Protein AF-A0A959B6T7-F1 (afdb_monomer_lite)

pLDDT: me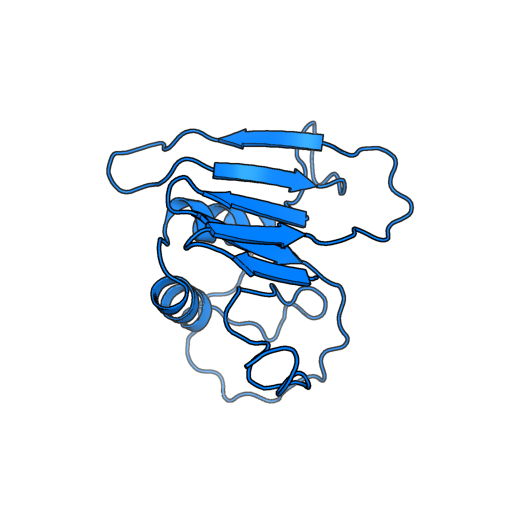an 80.78, std 19.75, range [30.11, 98.25]

Secondary structure (DSSP, 8-state):
-EEEEETTEEEEE----------EEEEE--SSTTS--EEEEE-EEEETTEEE-SEEEETT--EEEEE----PPP-------EE---HHHHHHHHHHH-SSHHHHHHHHHTEE-SS-TT-EEEESS-TTSSS---S--

Radius of gyration: 15.88 Å; chains: 1; bounding box: 45×36×40 Å

Foldseek 3Di:
DDWDDDPNDIDDDDDDDDPFPQKDKDWDCQPDPQWWTKIFIAGDDPDDVDGAGQKMATPLGFIKGKDWDADDQDPDDDDPAAEDPDNRCLVVCLRTHDNDLVVSVVSPVRHDCNPVRTTDIPGPDDVVPPDDDDDDD

Sequence (137 aa):
MYKVTVDGKTMVGCNQDAWRTTTSIWFEKSTNETEYGACFTGSREVGPNEFAPQSGMNEEGLVFSRLVAYHPNKNLQQIEKKTITNEVEYLTDILHKCKTVEEVRRYIDRYDHSANNVIYMILIVGFGYWGLFDILN

Structure (mmCIF, N/CA/C/O backbone):
data_AF-A0A959B6T7-F1
#
_entry.id   AF-A0A959B6T7-F1
#
loop_
_atom_site.group_PDB
_atom_site.id
_atom_site.type_symbol
_atom_site.label_atom_id
_atom_site.label_alt_id
_atom_site.label_comp_id
_atom_site.label_asym_id
_atom_site.label_entity_id
_atom_site.label_seq_id
_atom_site.pdbx_PDB_ins_code
_atom_site.Cartn_x
_atom_site.Cartn_y
_atom_site.Cartn_z
_atom_site.occupancy
_atom_site.B_iso_or_equiv
_atom_site.auth_seq_id
_atom_site.auth_comp_id
_atom_site.auth_asym_id
_atom_site.auth_atom_id
_atom_site.pdbx_PDB_model_num
ATOM 1 N N . MET A 1 1 ? -6.068 -12.935 -4.989 1.00 76.50 1 MET A N 1
ATOM 2 C CA . MET A 1 1 ? -6.426 -12.260 -3.721 1.00 76.50 1 MET A CA 1
ATOM 3 C C . MET A 1 1 ? -7.682 -12.906 -3.162 1.00 76.50 1 MET A C 1
ATOM 5 O O . MET A 1 1 ? -8.590 -13.170 -3.939 1.00 76.50 1 MET A O 1
ATOM 9 N N . TYR A 1 2 ? -7.734 -13.151 -1.856 1.00 84.50 2 TYR A N 1
ATOM 10 C CA . TYR A 1 2 ? -8.937 -13.579 -1.145 1.00 84.50 2 TYR A CA 1
ATOM 11 C C . TYR A 1 2 ? -9.272 -12.585 -0.029 1.00 84.50 2 TYR A C 1
ATOM 13 O O . TYR A 1 2 ? -8.384 -11.940 0.533 1.00 84.50 2 TYR A O 1
ATOM 21 N N . LYS A 1 3 ? -10.562 -12.479 0.286 1.00 87.44 3 LYS A N 1
ATOM 22 C CA . LYS A 1 3 ? -11.108 -11.701 1.399 1.00 87.44 3 LYS A CA 1
ATOM 23 C C . LYS A 1 3 ? -12.103 -12.590 2.135 1.00 87.44 3 LYS A C 1
ATOM 25 O O . LYS A 1 3 ? -12.981 -13.163 1.498 1.00 87.44 3 LYS A O 1
ATOM 30 N N . VAL A 1 4 ? -11.983 -12.678 3.452 1.00 91.69 4 VAL A N 1
ATOM 31 C CA . VAL A 1 4 ? -12.908 -13.426 4.311 1.00 91.69 4 VAL A CA 1
ATOM 32 C C . VAL A 1 4 ? -13.373 -12.508 5.428 1.00 91.69 4 VAL A C 1
ATOM 34 O O . VAL A 1 4 ? -12.542 -11.881 6.081 1.00 91.69 4 VAL A O 1
ATOM 37 N N . THR A 1 5 ? -14.683 -12.431 5.651 1.00 91.69 5 THR A N 1
ATOM 38 C CA . THR A 1 5 ? -15.266 -11.654 6.749 1.00 91.69 5 THR A CA 1
ATOM 39 C C . THR A 1 5 ? -16.076 -12.577 7.651 1.00 91.69 5 THR A C 1
ATOM 41 O O . THR A 1 5 ? -17.009 -13.218 7.182 1.00 91.69 5 THR A O 1
ATOM 44 N N . VAL A 1 6 ? -15.709 -12.649 8.931 1.00 94.12 6 VAL A N 1
ATOM 45 C CA . VAL A 1 6 ? -16.379 -13.460 9.963 1.00 94.12 6 VAL A CA 1
ATOM 46 C C . VAL A 1 6 ? -16.389 -12.657 11.264 1.00 94.12 6 VAL A C 1
ATOM 48 O O . VAL A 1 6 ? -15.383 -12.035 11.605 1.00 94.12 6 VAL A O 1
ATOM 51 N N . ASP A 1 7 ? -17.525 -12.627 11.965 1.00 95.31 7 ASP A N 1
ATOM 52 C CA . ASP A 1 7 ? -17.699 -11.955 13.265 1.00 95.31 7 ASP A CA 1
ATOM 53 C C . ASP A 1 7 ? -17.191 -10.501 13.304 1.00 95.31 7 ASP A C 1
ATOM 55 O O . ASP A 1 7 ? -16.496 -10.073 14.227 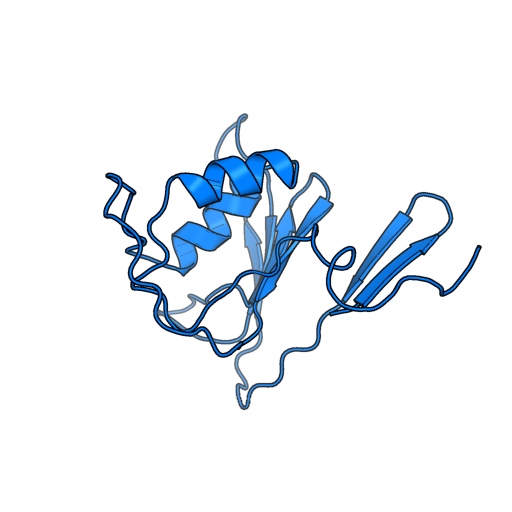1.00 95.31 7 ASP A O 1
ATOM 59 N N . GLY A 1 8 ? -17.492 -9.731 12.254 1.00 91.12 8 GLY A N 1
ATOM 60 C CA . GLY A 1 8 ? -17.086 -8.325 12.144 1.00 91.12 8 GLY A CA 1
ATOM 61 C C . GLY A 1 8 ? -15.596 -8.100 11.855 1.00 91.12 8 GLY A C 1
ATOM 62 O O . GLY A 1 8 ? -15.159 -6.954 11.785 1.00 91.12 8 GLY A O 1
ATOM 63 N N . LYS A 1 9 ? -14.808 -9.161 11.644 1.00 89.12 9 LYS A N 1
ATOM 64 C CA . LYS A 1 9 ? -13.389 -9.082 11.272 1.00 89.12 9 LYS A CA 1
ATOM 65 C C . LYS A 1 9 ? -13.208 -9.452 9.813 1.00 89.12 9 LYS A C 1
ATOM 67 O O . LYS A 1 9 ? -13.785 -10.428 9.345 1.00 89.12 9 LYS A O 1
ATOM 72 N N . THR A 1 10 ? -12.377 -8.695 9.104 1.00 90.19 10 THR A N 1
ATOM 73 C CA . THR A 1 10 ? -12.026 -8.978 7.710 1.00 90.19 10 THR A CA 1
ATOM 74 C C . THR A 1 10 ? -10.555 -9.354 7.610 1.00 90.19 10 THR A C 1
ATOM 76 O O . THR A 1 10 ? -9.690 -8.613 8.065 1.00 90.19 10 THR A O 1
ATOM 79 N N . MET A 1 11 ? -10.279 -10.497 6.991 1.00 90.31 11 MET A N 1
ATOM 80 C CA . MET A 1 11 ? -8.943 -10.958 6.631 1.00 90.31 11 MET A CA 1
ATOM 81 C C . MET A 1 11 ? -8.768 -10.854 5.121 1.00 90.31 11 MET A C 1
ATOM 83 O O . MET A 1 11 ? -9.667 -11.215 4.358 1.00 90.31 11 MET A O 1
ATOM 87 N N . VAL A 1 12 ? -7.601 -10.387 4.693 1.00 89.62 12 VAL A N 1
ATOM 88 C CA . VAL A 1 12 ? -7.232 -10.274 3.281 1.00 89.62 12 VAL A CA 1
ATOM 89 C C . VAL A 1 12 ? -5.908 -10.989 3.082 1.00 89.62 12 VAL A C 1
ATOM 91 O O . VAL A 1 12 ? -4.998 -10.845 3.895 1.00 89.62 12 VAL A O 1
ATOM 94 N N . GLY A 1 13 ? -5.793 -11.749 1.997 1.00 87.69 13 GLY A N 1
ATOM 95 C CA . GLY A 1 13 ? -4.531 -12.356 1.601 1.00 87.69 13 GLY A CA 1
ATOM 96 C C . GLY A 1 13 ? -4.332 -12.339 0.095 1.00 87.69 13 GLY A C 1
ATOM 97 O O . GLY A 1 13 ? -5.273 -12.421 -0.702 1.00 87.69 13 GLY A O 1
ATOM 98 N N . CYS A 1 14 ? -3.076 -12.221 -0.311 1.00 88.38 14 CYS A N 1
ATOM 99 C CA . CYS A 1 14 ? -2.681 -12.264 -1.706 1.00 88.38 14 CYS A CA 1
ATOM 100 C C . CYS A 1 14 ? -1.333 -12.968 -1.822 1.00 88.38 14 CYS A C 1
ATOM 102 O O . CYS A 1 14 ? -0.410 -12.667 -1.070 1.00 88.38 14 CYS A O 1
ATOM 104 N N . ASN A 1 15 ? -1.224 -13.898 -2.767 1.00 89.62 15 ASN A N 1
ATOM 105 C CA . ASN A 1 15 ? 0.067 -14.415 -3.183 1.00 89.62 15 ASN A CA 1
ATOM 106 C C . ASN A 1 15 ? 0.797 -13.362 -4.026 1.00 89.62 15 ASN A C 1
ATOM 108 O O . ASN A 1 15 ? 0.175 -12.511 -4.669 1.00 89.62 15 ASN A O 1
ATOM 112 N N . GLN A 1 16 ? 2.123 -13.441 -4.024 1.00 87.69 16 GLN A N 1
ATOM 113 C CA . GLN A 1 16 ? 2.972 -12.705 -4.945 1.00 87.69 16 GLN A CA 1
ATOM 114 C C . GLN A 1 16 ? 3.777 -13.713 -5.764 1.00 87.69 16 GLN A C 1
ATOM 116 O O . GLN A 1 16 ? 4.736 -14.296 -5.264 1.00 87.69 16 GLN A O 1
ATOM 121 N N . ASP A 1 17 ? 3.408 -13.882 -7.031 1.00 89.06 17 ASP A N 1
ATOM 122 C CA . ASP A 1 17 ? 4.094 -14.801 -7.938 1.00 89.06 17 ASP A CA 1
ATOM 123 C C . ASP A 1 17 ? 5.193 -14.046 -8.695 1.00 89.06 17 ASP A C 1
ATOM 125 O O . ASP A 1 17 ? 4.942 -13.355 -9.683 1.00 89.06 17 ASP A O 1
ATOM 129 N N . ALA A 1 18 ? 6.427 -14.125 -8.198 1.00 86.56 18 ALA A N 1
ATOM 130 C CA . ALA A 1 18 ? 7.5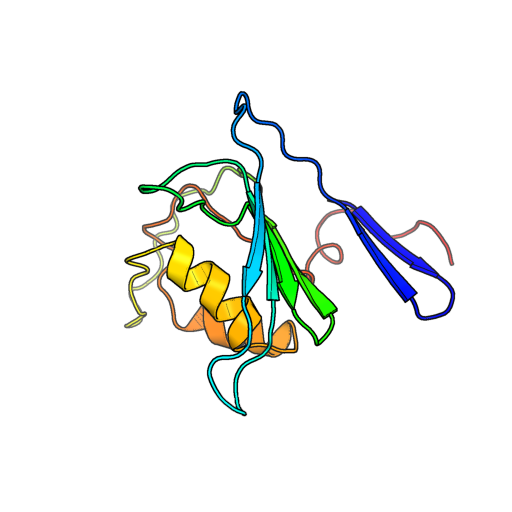88 -13.515 -8.838 1.00 86.56 18 ALA A CA 1
ATOM 131 C C . ALA A 1 18 ? 8.873 -14.282 -8.499 1.00 86.56 18 ALA A C 1
ATOM 133 O O . ALA A 1 18 ? 9.032 -14.777 -7.387 1.00 86.56 18 ALA A O 1
ATOM 134 N N . TRP A 1 19 ? 9.837 -14.317 -9.423 1.00 91.50 19 TRP A N 1
ATOM 135 C CA . TRP A 1 19 ? 11.169 -14.901 -9.196 1.00 91.50 19 TRP A CA 1
ATOM 136 C C . TRP A 1 19 ? 12.124 -13.940 -8.466 1.00 91.50 19 TRP A C 1
ATOM 138 O O . TRP A 1 19 ? 13.255 -13.731 -8.896 1.00 91.50 19 TRP A O 1
ATOM 148 N N . ARG A 1 20 ? 11.660 -13.301 -7.386 1.00 91.88 20 ARG A N 1
ATOM 149 C CA . ARG A 1 20 ? 12.450 -12.335 -6.603 1.00 91.88 20 ARG A CA 1
ATOM 150 C C . ARG A 1 20 ? 12.815 -12.926 -5.246 1.00 91.88 20 ARG A C 1
ATOM 152 O O . ARG A 1 20 ? 11.979 -13.557 -4.609 1.00 91.88 20 ARG A O 1
ATOM 159 N N . THR A 1 21 ? 14.046 -12.694 -4.801 1.00 93.38 21 THR A N 1
ATOM 160 C CA . THR A 1 21 ? 14.583 -13.208 -3.526 1.00 93.38 21 THR A CA 1
ATOM 161 C C . THR A 1 21 ? 14.725 -12.129 -2.455 1.00 93.38 21 THR A C 1
ATOM 163 O O . THR A 1 21 ? 15.253 -12.393 -1.381 1.00 93.38 21 THR A O 1
ATOM 166 N N . THR A 1 22 ? 14.277 -10.911 -2.743 1.00 94.69 22 THR A N 1
ATOM 167 C CA . THR A 1 22 ? 14.512 -9.711 -1.932 1.00 94.69 22 THR A CA 1
ATOM 168 C C . THR A 1 22 ? 13.219 -9.250 -1.255 1.00 94.69 22 THR A C 1
ATOM 170 O O . THR A 1 22 ? 12.874 -8.074 -1.244 1.00 94.69 22 THR A O 1
ATOM 173 N N . THR A 1 23 ? 12.444 -10.208 -0.735 1.00 94.19 23 THR A N 1
ATOM 174 C CA . THR A 1 23 ? 11.185 -9.929 -0.032 1.00 94.19 23 THR A CA 1
ATOM 175 C C . THR A 1 23 ? 11.441 -9.163 1.257 1.00 94.19 23 THR A C 1
ATOM 177 O O . THR A 1 23 ? 12.198 -9.610 2.116 1.00 94.19 23 THR A O 1
ATOM 180 N N . SER A 1 24 ? 10.724 -8.056 1.407 1.00 95.50 24 SER A N 1
ATOM 181 C CA . SER A 1 24 ? 10.833 -7.123 2.516 1.00 95.50 24 SER A CA 1
ATOM 182 C C . SER A 1 24 ? 9.453 -6.785 3.069 1.00 95.50 24 SER A C 1
ATOM 184 O O . SER A 1 24 ? 8.464 -6.700 2.334 1.00 95.50 24 SER A O 1
ATOM 186 N N . ILE A 1 25 ? 9.412 -6.572 4.382 1.00 96.88 25 ILE A N 1
ATOM 187 C CA . ILE A 1 25 ? 8.292 -5.973 5.107 1.00 96.88 25 ILE A CA 1
ATOM 188 C C . ILE A 1 25 ? 8.837 -4.710 5.759 1.00 96.88 25 ILE A C 1
ATOM 190 O O . ILE A 1 25 ? 9.902 -4.756 6.378 1.00 96.88 25 ILE A O 1
ATOM 194 N N . TRP A 1 26 ? 8.127 -3.596 5.631 1.00 97.62 26 TRP A N 1
ATOM 195 C CA . TRP A 1 26 ? 8.520 -2.344 6.267 1.00 97.62 26 TRP A CA 1
ATOM 196 C C . TRP A 1 26 ? 7.309 -1.590 6.806 1.00 97.62 26 TRP A C 1
ATOM 198 O O . TRP A 1 26 ? 6.162 -1.877 6.456 1.00 97.62 26 TRP A O 1
ATOM 208 N N . PHE A 1 27 ? 7.589 -0.656 7.709 1.00 97.50 27 PHE A N 1
ATOM 209 C CA . PHE A 1 27 ? 6.598 0.143 8.413 1.00 97.50 27 PHE A CA 1
ATOM 210 C C . PHE A 1 27 ? 6.953 1.613 8.255 1.00 97.50 27 PHE A C 1
ATOM 212 O O . PHE A 1 27 ? 8.105 2.003 8.448 1.00 97.50 27 PHE A O 1
ATOM 219 N N . GLU A 1 28 ? 5.948 2.420 7.961 1.00 97.00 28 GLU A N 1
ATOM 220 C CA . GLU A 1 28 ? 6.051 3.863 7.826 1.00 97.00 28 GLU A CA 1
ATOM 221 C C . GLU A 1 28 ? 5.110 4.499 8.847 1.00 97.00 28 GLU A C 1
ATOM 223 O O . GLU A 1 28 ? 3.932 4.151 8.946 1.00 97.00 28 GLU A O 1
ATOM 228 N N . LYS A 1 29 ? 5.648 5.404 9.666 1.00 97.06 29 LYS A N 1
ATOM 229 C CA . LYS A 1 29 ? 4.846 6.183 10.616 1.00 97.06 29 LYS A CA 1
ATOM 230 C C . LYS A 1 29 ? 4.185 7.340 9.875 1.00 97.06 29 LYS A C 1
ATOM 232 O O . LYS A 1 29 ? 4.749 7.832 8.900 1.00 97.06 29 LYS A O 1
ATOM 237 N N . SER A 1 30 ? 3.043 7.811 10.369 1.00 93.88 30 SER A N 1
ATOM 238 C CA . SER A 1 30 ? 2.476 9.068 9.887 1.00 93.88 30 SER A CA 1
ATOM 239 C C . SER A 1 30 ? 3.467 10.216 10.092 1.00 93.88 30 SER A C 1
ATOM 241 O O . SER A 1 30 ? 4.163 10.291 11.111 1.00 93.88 30 SER A O 1
ATOM 243 N N . THR A 1 31 ? 3.559 11.107 9.104 1.00 90.88 31 THR A N 1
ATOM 244 C CA . THR A 1 31 ? 4.449 12.274 9.195 1.00 90.88 31 THR A CA 1
ATOM 245 C C . THR A 1 31 ? 3.768 13.470 9.861 1.00 90.88 31 THR A C 1
ATOM 247 O O . THR A 1 31 ? 4.443 14.374 10.353 1.00 90.88 31 THR A O 1
ATOM 250 N N . ASN A 1 32 ? 2.432 13.477 9.890 1.00 93.62 32 ASN A N 1
ATOM 251 C CA . ASN A 1 32 ? 1.600 14.536 10.449 1.00 93.62 32 ASN A CA 1
ATOM 252 C C . ASN A 1 32 ? 0.223 13.993 10.883 1.00 93.62 32 ASN A C 1
ATOM 254 O O . ASN A 1 32 ? -0.127 12.856 10.583 1.00 93.62 32 ASN A O 1
ATOM 258 N N . GLU A 1 33 ? -0.570 14.823 11.567 1.00 91.44 33 GLU A N 1
ATOM 259 C CA . GLU A 1 33 ? -1.881 14.447 12.133 1.00 91.44 33 GLU A CA 1
ATOM 260 C C . GLU A 1 33 ? -2.951 14.080 11.089 1.00 91.44 33 GLU A C 1
ATOM 262 O O . GLU A 1 33 ? -3.981 13.511 11.440 1.00 91.44 33 GLU A O 1
ATOM 267 N N . THR A 1 34 ? -2.735 14.420 9.816 1.00 92.00 34 THR A N 1
ATOM 268 C CA . THR A 1 34 ? -3.679 14.142 8.720 1.00 92.00 34 THR A CA 1
ATOM 269 C C . THR A 1 34 ? -3.309 12.915 7.894 1.00 92.00 34 THR A C 1
ATOM 271 O O . THR A 1 34 ? -4.015 12.592 6.941 1.00 92.00 34 THR A O 1
ATOM 274 N N . GLU A 1 35 ? -2.221 12.232 8.255 1.00 95.88 35 GLU A N 1
ATOM 275 C CA . GLU A 1 35 ? -1.758 11.016 7.596 1.00 95.88 35 GLU A CA 1
ATOM 276 C C . GLU A 1 35 ? -1.854 9.803 8.520 1.00 95.88 35 GLU A C 1
ATOM 278 O O . GLU A 1 35 ? -1.731 9.906 9.740 1.00 95.88 35 GLU A O 1
ATOM 283 N N . TYR A 1 36 ? -2.022 8.632 7.916 1.00 97.94 36 TYR A N 1
ATOM 284 C CA . TYR A 1 36 ? -2.058 7.348 8.613 1.00 97.94 36 TYR A CA 1
ATOM 285 C C . TYR A 1 36 ? -0.688 6.679 8.611 1.00 97.94 36 TYR A C 1
ATOM 287 O O . TYR A 1 36 ? 0.047 6.795 7.635 1.00 97.94 36 TYR A O 1
ATOM 295 N N . GLY A 1 37 ? -0.337 5.943 9.664 1.00 98.25 37 GLY A N 1
ATOM 296 C CA . GLY A 1 37 ? 0.749 4.968 9.587 1.00 98.25 37 GLY A CA 1
ATOM 297 C C . GLY A 1 37 ? 0.376 3.801 8.667 1.00 98.25 37 GLY A C 1
ATOM 298 O O . GLY A 1 37 ? -0.803 3.469 8.508 1.00 98.25 37 GLY A O 1
ATOM 299 N N . ALA A 1 38 ? 1.373 3.162 8.059 1.00 98.00 38 ALA A N 1
ATOM 300 C CA . ALA A 1 38 ? 1.159 2.038 7.155 1.00 98.00 38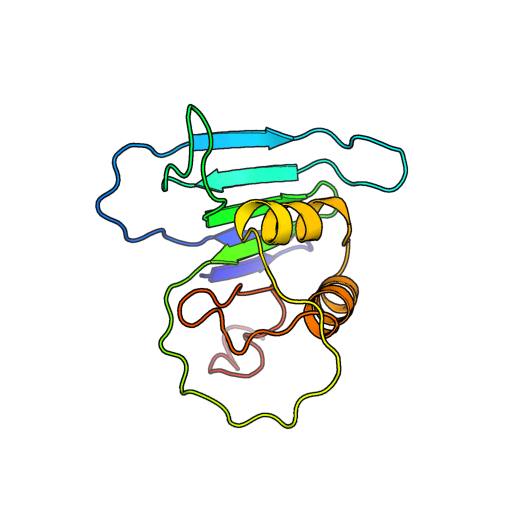 ALA A CA 1
ATOM 301 C C . ALA A 1 38 ? 2.259 0.979 7.258 1.00 98.00 38 ALA A C 1
ATOM 303 O O . ALA A 1 38 ? 3.410 1.259 7.593 1.00 98.00 38 ALA A O 1
ATOM 304 N N . CYS A 1 39 ? 1.899 -0.265 6.957 1.00 97.75 39 CYS A N 1
ATOM 305 C CA . CYS A 1 39 ? 2.841 -1.345 6.722 1.00 97.75 39 CYS A CA 1
ATOM 306 C C . CYS A 1 39 ? 2.733 -1.823 5.279 1.00 97.75 39 CYS A C 1
ATOM 308 O O . CYS A 1 39 ? 1.659 -1.820 4.671 1.00 97.75 39 CYS A O 1
ATOM 310 N N . PHE A 1 40 ? 3.859 -2.261 4.737 1.00 96.88 40 PHE A N 1
ATOM 311 C CA . PHE A 1 40 ? 3.967 -2.664 3.349 1.00 96.88 40 PHE A CA 1
ATOM 312 C C . PHE A 1 40 ? 4.771 -3.949 3.222 1.00 96.88 40 PHE A C 1
ATOM 314 O O . PHE A 1 40 ? 5.593 -4.305 4.068 1.00 96.88 40 PHE A O 1
ATOM 321 N N . THR A 1 41 ? 4.524 -4.642 2.121 1.00 96.00 41 THR A N 1
ATOM 322 C CA . THR A 1 41 ? 5.262 -5.825 1.692 1.00 96.00 41 THR A CA 1
ATOM 323 C C . THR A 1 41 ? 5.635 -5.654 0.231 1.00 96.00 41 THR A C 1
ATOM 325 O O . THR A 1 41 ? 4.862 -5.099 -0.556 1.00 96.00 41 THR A O 1
ATOM 328 N N . GLY A 1 42 ? 6.802 -6.142 -0.162 1.00 94.88 42 GLY A N 1
ATOM 329 C CA . GLY A 1 42 ? 7.274 -6.030 -1.534 1.00 94.88 42 GLY A CA 1
ATOM 330 C C . GLY A 1 42 ? 8.598 -6.741 -1.729 1.00 94.88 42 GLY A C 1
ATOM 331 O O . GLY A 1 42 ? 9.290 -7.063 -0.774 1.00 94.88 42 GLY A O 1
ATOM 332 N N . SER A 1 43 ? 8.941 -7.010 -2.983 1.00 94.81 43 SER A N 1
ATOM 333 C CA . SER A 1 43 ? 10.204 -7.674 -3.334 1.00 94.81 43 SER A CA 1
ATOM 334 C C . SER A 1 43 ? 10.879 -7.083 -4.563 1.00 94.81 43 SER A C 1
ATOM 336 O O . SER A 1 43 ? 11.894 -7.591 -5.020 1.00 94.81 43 SER A O 1
ATOM 338 N N . ARG A 1 44 ? 10.301 -6.037 -5.166 1.00 93.56 44 ARG A N 1
ATOM 339 C CA . ARG A 1 44 ? 10.921 -5.361 -6.305 1.00 93.56 44 ARG A CA 1
ATOM 340 C C . ARG A 1 44 ? 11.721 -4.176 -5.794 1.00 93.56 44 ARG A C 1
ATOM 342 O O . ARG A 1 44 ? 11.122 -3.168 -5.429 1.00 93.56 44 ARG A O 1
ATOM 349 N N . GLU A 1 45 ? 13.037 -4.308 -5.817 1.00 93.88 45 GLU A N 1
ATOM 350 C CA . GLU A 1 45 ? 13.950 -3.191 -5.589 1.00 93.88 45 GLU A CA 1
ATOM 351 C C . GLU A 1 45 ? 13.770 -2.133 -6.682 1.00 93.88 45 GLU A C 1
ATOM 353 O O . GLU A 1 45 ? 13.687 -2.457 -7.871 1.00 93.88 45 GLU A O 1
ATOM 358 N N . VAL A 1 46 ? 13.670 -0.873 -6.268 1.00 93.25 46 VAL A N 1
ATOM 359 C CA . VAL A 1 46 ? 13.598 0.304 -7.153 1.00 93.25 46 VAL A CA 1
ATOM 360 C C . VAL A 1 46 ? 14.717 1.310 -6.880 1.00 93.25 46 VAL A C 1
ATOM 362 O O . VAL A 1 46 ? 14.930 2.220 -7.674 1.00 93.25 46 VAL A O 1
ATOM 365 N N . GLY A 1 47 ? 15.462 1.109 -5.795 1.00 91.69 47 GLY A N 1
ATOM 366 C CA . GLY A 1 47 ? 16.576 1.942 -5.375 1.00 91.69 47 GLY A CA 1
ATOM 367 C C . GLY A 1 47 ? 17.336 1.293 -4.214 1.00 91.69 47 GLY A C 1
ATOM 368 O O . GLY A 1 47 ? 16.951 0.219 -3.741 1.00 91.69 47 GLY A O 1
ATOM 369 N N . PRO A 1 48 ? 18.430 1.913 -3.742 1.00 91.50 48 PRO A N 1
ATOM 370 C CA . PRO A 1 48 ? 19.193 1.405 -2.606 1.00 91.50 48 PRO A CA 1
ATOM 371 C C . PRO A 1 48 ? 18.319 1.311 -1.347 1.00 91.50 48 PRO A C 1
ATOM 373 O O . PRO A 1 48 ? 17.911 2.330 -0.799 1.00 91.50 48 PRO A O 1
ATOM 376 N N . ASN A 1 49 ? 18.054 0.087 -0.880 1.00 86.44 49 ASN A N 1
ATOM 377 C CA . ASN A 1 49 ? 17.143 -0.209 0.237 1.00 86.44 49 ASN A CA 1
ATOM 378 C C . ASN A 1 49 ? 15.697 0.285 0.032 1.00 86.44 49 ASN A C 1
ATOM 380 O O . ASN A 1 49 ? 14.965 0.457 1.006 1.00 86.44 49 ASN A O 1
ATOM 384 N N . GLU A 1 50 ? 15.275 0.492 -1.216 1.00 91.62 50 GLU A N 1
ATOM 385 C CA . GLU A 1 50 ? 13.927 0.938 -1.554 1.00 91.62 50 GLU A CA 1
ATOM 386 C C . GLU A 1 50 ? 13.199 -0.144 -2.349 1.00 91.62 50 GLU A C 1
ATOM 388 O O . GLU A 1 50 ? 13.683 -0.637 -3.374 1.00 91.62 50 GLU A O 1
ATOM 393 N N . PHE A 1 51 ? 12.006 -0.497 -1.879 1.00 94.69 51 PHE A N 1
ATOM 394 C CA . PHE A 1 51 ? 11.174 -1.533 -2.468 1.00 94.69 51 PHE A CA 1
ATOM 395 C C . PHE A 1 51 ? 9.846 -0.939 -2.897 1.00 94.69 51 PHE A C 1
ATOM 397 O O . PHE A 1 51 ? 9.189 -0.226 -2.145 1.00 94.69 51 PHE A O 1
ATOM 404 N N . ALA A 1 52 ? 9.397 -1.297 -4.094 1.00 93.25 52 ALA A N 1
ATOM 405 C CA . ALA A 1 52 ? 8.050 -0.949 -4.492 1.00 93.25 52 ALA A CA 1
ATOM 406 C C . ALA A 1 52 ? 7.028 -1.783 -3.709 1.00 93.25 52 ALA A C 1
ATOM 408 O O . ALA A 1 52 ? 7.156 -3.017 -3.674 1.00 93.25 52 ALA A O 1
ATOM 409 N N . PRO A 1 53 ? 5.980 -1.156 -3.150 1.00 94.25 53 PRO A N 1
ATOM 410 C CA . PRO A 1 53 ? 4.972 -1.875 -2.397 1.00 94.25 53 PRO A CA 1
ATOM 411 C C . PRO A 1 53 ? 4.183 -2.784 -3.335 1.00 94.25 53 PRO A C 1
ATOM 413 O O . PRO A 1 53 ? 3.597 -2.342 -4.325 1.00 94.25 53 PRO A O 1
ATOM 416 N N . GLN A 1 54 ? 4.201 -4.079 -3.026 1.00 93.12 54 GLN A N 1
ATOM 417 C CA . GLN A 1 54 ? 3.348 -5.093 -3.634 1.00 93.12 54 GLN A CA 1
ATOM 418 C C . GLN A 1 54 ? 1.978 -5.101 -2.957 1.00 93.12 54 GLN A C 1
ATOM 420 O O . GLN A 1 54 ? 0.966 -5.152 -3.651 1.00 93.12 54 GLN A O 1
ATOM 425 N N . SER A 1 55 ? 1.951 -5.056 -1.625 1.00 94.19 55 SER A N 1
ATOM 426 C CA . SER A 1 55 ? 0.735 -4.935 -0.813 1.00 94.19 55 SER A CA 1
ATOM 427 C C . SER A 1 55 ? 0.999 -4.049 0.396 1.00 94.19 55 SER A C 1
ATOM 429 O O . SER A 1 55 ? 2.152 -3.918 0.806 1.00 94.19 55 SER A O 1
ATOM 431 N N . GLY A 1 56 ? -0.049 -3.514 1.012 1.00 95.00 56 GLY A N 1
ATOM 432 C CA . GLY A 1 56 ? 0.070 -2.791 2.277 1.00 95.00 56 GLY A CA 1
ATOM 433 C C . GLY A 1 56 ? -1.259 -2.633 3.005 1.00 95.00 56 GLY A C 1
ATOM 434 O O . GLY A 1 56 ? -2.314 -2.881 2.416 1.00 95.00 56 GLY A O 1
ATOM 435 N N . MET A 1 57 ? -1.186 -2.229 4.273 1.00 96.44 57 MET A N 1
ATOM 436 C CA . MET A 1 57 ? -2.319 -1.911 5.144 1.00 96.44 57 MET A CA 1
ATOM 437 C C . MET A 1 57 ? -2.012 -0.651 5.961 1.00 96.44 57 MET A C 1
ATOM 439 O O . MET A 1 57 ? -0.898 -0.523 6.467 1.00 96.44 57 MET A O 1
ATOM 443 N N . ASN A 1 58 ? -2.978 0.255 6.123 1.00 97.31 58 ASN A N 1
ATOM 444 C CA . ASN A 1 58 ? -2.843 1.392 7.042 1.00 97.31 58 ASN A CA 1
ATOM 445 C C . ASN A 1 58 ? -3.546 1.166 8.392 1.00 97.31 58 ASN A C 1
ATOM 447 O O . ASN A 1 58 ? -4.247 0.173 8.586 1.00 97.31 58 ASN A O 1
ATOM 451 N N . GLU A 1 59 ? -3.367 2.102 9.324 1.00 96.94 59 GLU A N 1
ATOM 452 C CA . GLU A 1 59 ? -3.956 2.053 10.676 1.00 96.94 59 GLU A CA 1
ATOM 453 C C . GLU A 1 59 ? -5.495 2.029 10.695 1.00 96.94 59 GLU A C 1
ATOM 455 O O . GLU A 1 59 ? -6.093 1.571 11.667 1.00 96.94 59 GLU A O 1
ATOM 460 N N . GLU A 1 60 ? -6.145 2.450 9.610 1.00 95.88 60 GLU A N 1
ATOM 461 C CA . GLU A 1 60 ? -7.602 2.407 9.445 1.00 95.88 60 GLU A CA 1
ATOM 462 C C . GLU A 1 60 ? -8.103 1.088 8.827 1.00 95.88 60 GLU A C 1
ATOM 464 O O . GLU A 1 60 ? -9.303 0.898 8.620 1.00 95.88 60 GLU A O 1
ATOM 469 N N . GLY A 1 61 ? -7.193 0.158 8.521 1.00 94.06 61 GLY A N 1
ATOM 470 C CA . GLY A 1 61 ? -7.511 -1.138 7.925 1.00 94.06 61 GLY A CA 1
ATOM 471 C C . GLY A 1 61 ? -7.751 -1.097 6.413 1.00 94.06 61 GLY A C 1
ATOM 472 O O . GLY A 1 61 ? -8.206 -2.096 5.848 1.00 94.06 61 GLY A O 1
ATOM 473 N N . LEU A 1 62 ? -7.439 0.014 5.734 1.00 94.75 62 LEU A N 1
ATOM 474 C CA . LEU A 1 62 ? -7.421 0.070 4.273 1.00 94.75 62 LEU A CA 1
ATOM 475 C C . LEU A 1 62 ? -6.256 -0.777 3.760 1.00 94.75 62 LEU A C 1
ATOM 477 O O . LEU A 1 62 ? -5.121 -0.597 4.190 1.00 94.75 62 LEU A O 1
ATOM 481 N N . VAL A 1 63 ? -6.537 -1.678 2.818 1.00 94.06 63 VAL A N 1
ATOM 482 C CA . VAL A 1 63 ? -5.555 -2.611 2.249 1.00 94.06 63 VAL A CA 1
ATOM 483 C C . VAL A 1 63 ? -5.537 -2.505 0.733 1.00 94.06 63 VAL A C 1
ATOM 485 O O . VAL A 1 63 ? -6.582 -2.339 0.098 1.00 94.06 63 VAL A O 1
ATOM 488 N N . PHE A 1 64 ? -4.361 -2.699 0.141 1.00 91.44 64 PHE A N 1
ATOM 489 C CA . PHE A 1 64 ? -4.239 -2.995 -1.283 1.00 91.44 64 PHE A CA 1
ATOM 490 C C . PHE A 1 64 ? -3.276 -4.149 -1.551 1.00 91.44 64 PHE A C 1
ATOM 492 O O . PHE A 1 64 ? -2.354 -4.399 -0.774 1.00 91.44 64 PHE A O 1
ATOM 499 N N . SER A 1 65 ? -3.441 -4.778 -2.716 1.00 90.50 65 SER A N 1
ATOM 500 C CA . SER A 1 65 ? -2.367 -5.528 -3.371 1.00 90.50 65 SER A CA 1
ATOM 501 C C . SER A 1 65 ? -2.345 -5.235 -4.865 1.00 90.50 65 SER A C 1
ATOM 503 O O . SER A 1 65 ? -3.374 -4.991 -5.503 1.00 90.50 65 SER A O 1
ATOM 505 N N . ARG A 1 66 ? -1.150 -5.293 -5.437 1.00 86.69 66 ARG A N 1
ATOM 506 C CA . ARG A 1 66 ? -0.919 -5.246 -6.875 1.00 86.69 66 ARG A CA 1
ATOM 507 C C . ARG A 1 66 ? -1.000 -6.646 -7.453 1.00 86.69 66 ARG A C 1
ATOM 509 O O . ARG A 1 66 ? -0.491 -7.598 -6.866 1.00 86.69 66 ARG A O 1
ATOM 516 N N . LEU A 1 67 ? -1.568 -6.741 -8.644 1.00 81.44 67 LEU A N 1
ATOM 517 C CA . LEU A 1 67 ? -1.472 -7.912 -9.502 1.00 81.44 67 LEU A CA 1
ATOM 518 C C . LEU A 1 67 ? -1.130 -7.436 -10.909 1.00 81.44 67 LEU A C 1
ATOM 520 O O . LEU A 1 67 ? -1.514 -6.340 -11.316 1.00 81.44 67 LEU A O 1
ATOM 524 N N . VAL A 1 68 ? -0.399 -8.261 -11.649 1.00 75.75 68 VAL A N 1
ATOM 525 C CA . VAL A 1 68 ? -0.193 -8.013 -13.073 1.00 75.75 68 VAL A CA 1
ATOM 526 C C . VAL A 1 68 ? -1.457 -8.460 -13.797 1.00 75.75 68 VAL A C 1
ATOM 528 O O . VAL A 1 68 ? -1.876 -9.608 -13.667 1.00 75.75 68 VAL A O 1
ATOM 531 N N . ALA A 1 69 ? -2.065 -7.554 -14.554 1.00 69.88 69 ALA A N 1
ATOM 532 C CA . ALA A 1 69 ? -3.206 -7.844 -15.409 1.00 69.88 69 ALA A CA 1
ATOM 533 C C . ALA A 1 69 ? -3.014 -7.138 -16.752 1.00 69.88 69 ALA A C 1
ATOM 535 O O . ALA A 1 69 ? -2.552 -5.998 -16.795 1.00 69.88 69 ALA A O 1
ATOM 536 N N . TYR A 1 70 ? -3.370 -7.814 -17.845 1.00 67.50 70 TYR A N 1
ATOM 537 C CA . TYR A 1 70 ? -3.407 -7.183 -19.161 1.00 67.50 70 TYR A CA 1
ATOM 538 C C . TYR A 1 70 ? -4.483 -6.092 -19.178 1.00 67.50 70 TYR A C 1
ATOM 540 O O . TYR A 1 70 ? -5.627 -6.348 -18.794 1.00 67.50 70 TYR A O 1
ATOM 548 N N . HIS A 1 71 ? -4.134 -4.897 -19.657 1.00 61.44 71 HIS A N 1
ATOM 549 C CA . HIS A 1 71 ? -5.095 -3.827 -19.893 1.00 61.44 71 HIS A CA 1
ATOM 550 C C . HIS A 1 71 ? -5.056 -3.381 -21.360 1.00 61.44 71 HIS A C 1
ATOM 552 O O . HIS A 1 71 ? -3.981 -3.047 -21.859 1.00 61.44 71 HIS A O 1
ATOM 558 N N . PRO A 1 72 ? -6.196 -3.359 -22.072 1.00 62.69 72 PRO A N 1
ATOM 559 C CA . PRO A 1 72 ? -6.236 -2.833 -23.428 1.00 62.69 72 PRO A CA 1
ATOM 560 C C . PRO A 1 72 ? -6.078 -1.309 -23.408 1.00 62.69 72 PRO A C 1
ATOM 562 O O . PRO A 1 72 ? -6.706 -0.628 -22.599 1.00 62.69 72 PRO A O 1
ATOM 565 N N . ASN A 1 73 ? -5.293 -0.766 -24.340 1.00 63.62 73 ASN A N 1
ATOM 566 C CA . ASN A 1 73 ? -5.184 0.681 -24.526 1.00 63.62 73 ASN A CA 1
ATOM 567 C C . ASN A 1 73 ? -6.579 1.280 -24.757 1.00 63.62 73 ASN A C 1
ATOM 569 O O . ASN A 1 73 ? -7.276 0.907 -25.705 1.00 63.62 73 ASN A O 1
ATOM 573 N N . LYS A 1 74 ? -6.988 2.224 -23.907 1.00 63.62 74 LYS A N 1
ATOM 574 C CA . LYS A 1 74 ? -8.219 2.991 -24.108 1.00 63.62 74 LYS A CA 1
ATOM 575 C C . LYS A 1 74 ? -7.863 4.356 -24.685 1.00 63.62 74 LYS A C 1
ATOM 577 O O . LYS A 1 74 ? -7.128 5.110 -24.060 1.00 63.62 74 LYS A O 1
ATOM 582 N N . ASN A 1 75 ? -8.442 4.695 -25.836 1.00 57.28 75 ASN A N 1
ATOM 583 C CA . ASN A 1 75 ? -8.495 6.077 -26.319 1.00 57.28 75 ASN A CA 1
ATOM 584 C C . ASN A 1 75 ? -9.491 6.855 -25.449 1.00 57.28 75 ASN A C 1
ATOM 586 O O . ASN A 1 75 ? -10.662 7.001 -25.799 1.00 57.28 75 ASN A O 1
ATOM 590 N N . LEU A 1 76 ? -9.052 7.280 -24.266 1.00 61.12 76 LEU A N 1
ATOM 591 C CA . LEU A 1 76 ? -9.837 8.163 -23.411 1.00 61.12 76 LEU A CA 1
ATOM 592 C C . LEU A 1 76 ? -9.621 9.604 -23.872 1.00 61.12 76 LEU A C 1
ATOM 594 O O . LEU A 1 76 ? -8.494 10.013 -24.140 1.00 61.12 76 LEU A O 1
ATOM 598 N N . GLN A 1 77 ? -10.709 10.370 -23.970 1.00 57.47 77 GLN A N 1
ATOM 599 C CA . GLN A 1 77 ? -10.611 11.813 -24.168 1.00 57.47 77 GLN A CA 1
ATOM 600 C C . GLN A 1 77 ? -9.784 12.409 -23.025 1.00 57.47 77 GLN A C 1
ATOM 602 O O . GLN A 1 77 ? -10.021 12.102 -21.854 1.00 57.47 77 GLN A O 1
ATOM 607 N N . GLN A 1 78 ? -8.793 13.222 -23.386 1.00 57.59 78 GLN A N 1
ATOM 608 C CA . GLN A 1 78 ? -7.851 13.830 -22.455 1.00 57.59 78 GLN A CA 1
ATOM 609 C C . GLN A 1 78 ? -8.583 14.873 -21.602 1.00 57.59 78 GLN A C 1
ATOM 611 O O . GLN A 1 78 ? -8.755 16.025 -21.988 1.00 57.59 78 GLN A O 1
ATOM 616 N N . ILE A 1 79 ? -9.066 14.441 -20.442 1.00 65.69 79 ILE A N 1
ATOM 617 C CA . ILE A 1 79 ? -9.362 15.336 -19.324 1.00 65.69 79 ILE A CA 1
ATOM 618 C C . ILE A 1 79 ? -8.009 15.660 -18.681 1.00 65.69 79 ILE A C 1
ATOM 620 O O . ILE A 1 79 ? -7.174 14.761 -18.574 1.00 65.69 79 ILE A O 1
ATOM 624 N N . GLU A 1 80 ? -7.776 16.907 -18.264 1.00 80.06 80 GLU A N 1
ATOM 625 C CA . GLU A 1 80 ? -6.563 17.319 -17.539 1.00 80.06 80 GLU A CA 1
ATOM 626 C C . GLU A 1 80 ? -6.425 16.534 -16.220 1.00 80.06 80 GLU A C 1
ATOM 628 O O . GLU A 1 80 ? -6.894 16.946 -15.158 1.00 80.06 80 GLU A O 1
ATOM 633 N N . LYS A 1 81 ? -5.813 15.351 -16.289 1.00 83.81 81 LYS A N 1
ATOM 634 C CA . LYS A 1 81 ? -5.498 14.496 -15.146 1.00 83.81 81 LYS A CA 1
ATOM 635 C C . LYS A 1 81 ? -4.005 14.556 -14.842 1.00 83.81 81 LYS A C 1
ATOM 637 O O . LYS A 1 81 ? -3.185 14.812 -15.719 1.00 83.81 81 LYS A O 1
ATOM 642 N N . LYS A 1 82 ? -3.641 14.302 -13.585 1.00 87.56 82 LYS A N 1
ATOM 643 C CA . LYS A 1 82 ? -2.243 14.283 -13.137 1.00 87.56 82 LYS A CA 1
ATOM 644 C C . LYS A 1 82 ? -1.526 13.040 -13.653 1.00 87.56 82 LYS A C 1
ATOM 646 O O . LYS A 1 82 ? -1.991 11.927 -13.429 1.00 87.56 82 LYS A O 1
ATOM 651 N N . THR A 1 83 ? -0.362 13.202 -14.263 1.00 86.25 83 THR A N 1
ATOM 652 C CA . THR A 1 83 ? 0.495 12.064 -14.615 1.00 86.25 83 THR A CA 1
ATOM 653 C C . THR A 1 83 ? 1.056 11.406 -13.355 1.00 86.25 83 THR A C 1
ATOM 655 O O . THR A 1 83 ? 1.480 12.093 -12.426 1.00 86.25 83 THR A O 1
ATOM 658 N N . ILE A 1 84 ? 1.089 10.074 -13.325 1.00 86.38 84 ILE A N 1
ATOM 659 C CA . ILE A 1 84 ? 1.795 9.314 -12.286 1.00 86.38 84 ILE A CA 1
ATOM 660 C C . ILE A 1 84 ? 3.271 9.232 -12.688 1.00 86.38 84 ILE A C 1
ATOM 662 O O . ILE A 1 84 ? 3.612 8.536 -13.639 1.00 86.38 84 ILE A O 1
ATOM 666 N N . THR A 1 85 ? 4.140 9.955 -11.984 1.00 88.06 85 THR A N 1
ATOM 667 C CA . THR A 1 85 ? 5.585 10.014 -12.277 1.00 88.06 85 THR A CA 1
ATOM 668 C C . THR A 1 85 ? 6.408 9.027 -11.455 1.00 88.06 85 THR A C 1
ATOM 670 O O . THR A 1 85 ? 7.430 8.547 -11.934 1.00 88.06 85 THR A O 1
ATOM 673 N N . ASN A 1 86 ? 5.959 8.710 -10.238 1.00 89.56 86 ASN A N 1
ATOM 674 C CA . ASN A 1 86 ? 6.565 7.715 -9.361 1.00 89.56 86 ASN A CA 1
ATOM 675 C C . ASN A 1 86 ? 5.468 6.785 -8.830 1.00 89.56 86 ASN A C 1
ATOM 677 O O . ASN A 1 86 ? 4.568 7.204 -8.102 1.00 89.56 86 ASN A O 1
ATOM 681 N N . GLU A 1 87 ? 5.524 5.514 -9.224 1.00 86.00 87 GLU A N 1
ATOM 682 C CA . GLU A 1 87 ? 4.548 4.515 -8.786 1.00 86.00 87 GLU A CA 1
ATOM 683 C C . GLU A 1 87 ? 4.663 4.182 -7.293 1.00 86.00 87 GLU A C 1
ATOM 685 O O . GLU A 1 87 ? 3.658 3.838 -6.683 1.00 86.00 87 GLU A O 1
ATOM 690 N N . VAL A 1 88 ? 5.857 4.266 -6.698 1.00 90.62 88 VAL A N 1
ATOM 691 C CA . VAL A 1 88 ? 6.071 3.932 -5.284 1.00 90.62 88 VAL A CA 1
ATOM 692 C C . VAL A 1 88 ? 5.413 4.988 -4.416 1.00 90.62 88 VAL A C 1
ATOM 694 O O . VAL A 1 88 ? 4.529 4.655 -3.632 1.00 90.62 88 VAL A O 1
ATOM 697 N N . GLU A 1 89 ? 5.734 6.258 -4.662 1.00 92.69 89 GLU A N 1
ATOM 698 C CA . GLU A 1 89 ? 5.096 7.392 -3.986 1.00 92.69 89 GLU A CA 1
ATOM 699 C C . GLU A 1 89 ? 3.577 7.368 -4.153 1.00 92.69 89 GLU A C 1
ATOM 701 O O . GLU A 1 89 ? 2.858 7.520 -3.175 1.00 92.69 89 GLU A O 1
ATOM 706 N N . TYR A 1 90 ? 3.076 7.121 -5.367 1.00 91.38 90 TYR A N 1
ATOM 707 C CA . TYR A 1 90 ? 1.638 7.069 -5.641 1.00 91.38 90 TYR A CA 1
ATOM 708 C C . TYR A 1 90 ? 0.897 6.018 -4.797 1.00 91.38 90 TYR A C 1
ATOM 710 O O . TYR A 1 90 ? -0.192 6.280 -4.285 1.00 91.38 90 TYR A O 1
ATOM 718 N N . LEU A 1 91 ? 1.474 4.822 -4.659 1.00 91.69 91 LEU A N 1
ATOM 719 C CA . LEU A 1 91 ? 0.875 3.722 -3.901 1.00 91.69 91 LEU A CA 1
ATOM 720 C C . LEU A 1 91 ? 0.976 3.943 -2.391 1.00 91.69 91 LEU A C 1
ATOM 722 O O . LEU A 1 91 ? 0.014 3.688 -1.665 1.00 91.69 91 LEU A O 1
ATOM 726 N N . THR A 1 92 ? 2.131 4.417 -1.932 1.00 94.25 92 THR A N 1
ATOM 727 C CA . THR A 1 92 ? 2.379 4.761 -0.531 1.00 94.25 92 THR A CA 1
ATOM 728 C C . THR A 1 92 ? 1.440 5.887 -0.087 1.00 94.25 92 THR A C 1
ATOM 730 O O . THR A 1 92 ? 0.747 5.754 0.923 1.00 94.25 92 THR A O 1
ATOM 733 N N . ASP A 1 93 ? 1.281 6.925 -0.914 1.00 94.81 93 ASP A N 1
ATOM 734 C CA . ASP A 1 93 ? 0.360 8.044 -0.690 1.00 94.81 93 ASP A CA 1
ATOM 735 C C . ASP A 1 93 ? -1.082 7.602 -0.438 1.00 94.81 93 ASP A C 1
ATOM 737 O O . ASP A 1 93 ? -1.770 8.198 0.388 1.00 94.81 93 ASP A O 1
ATOM 741 N N . ILE A 1 94 ? -1.566 6.592 -1.164 1.00 94.81 94 ILE A N 1
ATOM 742 C CA . ILE A 1 94 ? -2.940 6.106 -1.010 1.00 94.81 94 ILE A CA 1
ATOM 743 C C . ILE A 1 94 ? -3.177 5.622 0.421 1.00 94.81 94 ILE A C 1
ATOM 745 O O . ILE A 1 94 ? -4.194 5.979 1.013 1.00 94.81 94 ILE A O 1
ATOM 749 N N . LEU A 1 95 ? -2.247 4.853 0.993 1.00 96.19 95 LEU A N 1
ATOM 750 C CA . LEU A 1 95 ? -2.393 4.359 2.362 1.00 96.19 95 LEU A CA 1
ATOM 751 C C . LEU A 1 95 ? -2.161 5.444 3.410 1.00 96.19 95 LEU A C 1
ATOM 753 O O . LEU A 1 95 ? -2.846 5.428 4.431 1.00 96.19 95 LEU A O 1
ATOM 757 N N . HIS A 1 96 ? -1.279 6.410 3.152 1.00 97.62 96 HIS A N 1
ATOM 758 C CA . HIS A 1 96 ? -1.098 7.538 4.066 1.00 97.62 96 HIS A CA 1
ATOM 759 C C . HIS A 1 96 ? -2.277 8.516 4.055 1.00 97.62 96 HIS A C 1
ATOM 761 O O . HIS A 1 96 ? -2.550 9.123 5.084 1.00 97.62 96 HIS A O 1
ATOM 767 N N . LYS A 1 97 ? -2.990 8.675 2.931 1.00 96.31 97 LYS A N 1
ATOM 768 C CA . LYS A 1 97 ? -3.983 9.756 2.749 1.00 96.31 97 LYS A CA 1
ATOM 769 C C . LYS A 1 97 ? -5.439 9.303 2.730 1.00 96.31 97 LYS A C 1
ATOM 771 O O . LYS A 1 97 ? -6.320 10.156 2.796 1.00 96.31 97 LYS A O 1
ATOM 776 N N . CYS A 1 98 ? -5.715 8.012 2.564 1.00 96.25 98 CYS A N 1
ATOM 777 C CA . CYS A 1 98 ? -7.081 7.501 2.453 1.00 96.25 98 CYS A CA 1
ATOM 778 C C . CYS A 1 98 ? -7.392 6.509 3.572 1.00 96.25 98 CYS A C 1
ATOM 780 O O . CYS A 1 98 ? -6.598 5.631 3.888 1.00 96.25 98 CYS A O 1
ATOM 782 N N . LYS A 1 99 ? -8.604 6.603 4.104 1.00 95.38 99 LYS A N 1
ATOM 783 C CA . LYS A 1 99 ? -9.198 5.687 5.076 1.00 95.38 99 LYS A CA 1
ATOM 784 C C . LYS A 1 99 ? -10.178 4.719 4.423 1.00 95.38 99 LYS A C 1
ATOM 786 O O . LYS A 1 99 ? -10.244 3.550 4.788 1.00 95.38 99 LYS A O 1
ATOM 791 N N . THR A 1 100 ? -10.955 5.204 3.457 1.00 93.25 100 THR A N 1
ATOM 792 C CA . THR A 1 100 ? -12.037 4.446 2.812 1.00 93.25 100 THR A CA 1
ATOM 793 C C . THR A 1 100 ? -11.770 4.224 1.334 1.00 93.25 100 THR A C 1
ATOM 795 O O . THR A 1 100 ? -11.033 4.972 0.695 1.00 93.25 100 THR A O 1
ATOM 798 N N . VAL A 1 101 ? -12.404 3.215 0.742 1.00 88.94 101 VAL A N 1
ATOM 799 C CA . VAL A 1 101 ? -12.220 2.917 -0.686 1.00 88.94 101 VAL A CA 1
ATOM 800 C C . VAL A 1 101 ? -12.851 4.002 -1.561 1.00 88.94 101 VAL A C 1
ATOM 802 O O . VAL A 1 101 ? -12.350 4.292 -2.647 1.00 88.94 101 VAL A O 1
ATOM 805 N N . GLU A 1 102 ? -13.892 4.670 -1.071 1.00 91.31 102 GLU A N 1
ATOM 806 C CA . GLU A 1 102 ? -14.481 5.856 -1.686 1.00 91.31 102 GLU A CA 1
ATOM 807 C C . GLU A 1 102 ? -13.475 7.009 -1.775 1.00 91.31 102 GLU A C 1
ATOM 809 O O . GLU A 1 102 ? -13.382 7.666 -2.814 1.00 91.31 102 GLU A O 1
ATOM 814 N N . GLU A 1 103 ? -12.697 7.253 -0.718 1.00 94.06 103 GLU A N 1
ATOM 815 C CA . GLU A 1 103 ? -11.598 8.223 -0.756 1.00 94.06 103 GLU A CA 1
ATOM 816 C C . GLU A 1 103 ? -10.525 7.803 -1.746 1.00 94.06 103 GLU A C 1
ATOM 818 O O . GLU A 1 103 ? -10.087 8.638 -2.540 1.00 94.06 103 GLU A O 1
ATOM 823 N N . VAL A 1 104 ? -10.167 6.515 -1.779 1.00 92.44 104 VAL A N 1
ATOM 824 C CA . VAL A 1 104 ? -9.176 6.066 -2.752 1.00 92.44 104 VAL A CA 1
ATOM 825 C C . VAL A 1 104 ? -9.680 6.245 -4.180 1.00 92.44 104 VAL A C 1
ATOM 827 O O . VAL A 1 104 ? -8.947 6.746 -5.028 1.00 92.44 104 VAL A O 1
ATOM 830 N N . ARG A 1 105 ? -10.945 5.923 -4.465 1.00 87.88 105 ARG A N 1
ATOM 831 C CA . ARG A 1 105 ? -11.541 6.164 -5.784 1.00 87.88 105 ARG A CA 1
ATOM 832 C C . ARG A 1 105 ? -11.395 7.634 -6.185 1.00 87.88 105 ARG A C 1
ATOM 834 O O . ARG A 1 105 ? -10.911 7.919 -7.277 1.00 87.88 105 ARG A O 1
ATOM 841 N N . ARG A 1 106 ? -11.741 8.564 -5.287 1.00 90.56 106 ARG A N 1
ATOM 842 C CA . ARG A 1 106 ? -11.555 10.007 -5.525 1.00 90.56 106 ARG A CA 1
ATOM 843 C C . ARG A 1 106 ? -10.084 10.368 -5.722 1.00 90.56 106 ARG A C 1
ATOM 845 O O . ARG A 1 106 ? -9.784 11.209 -6.563 1.00 90.56 106 ARG A O 1
ATOM 852 N N . TYR A 1 107 ? -9.170 9.750 -4.972 1.00 91.31 107 TYR A N 1
ATOM 853 C CA . TYR A 1 107 ? -7.732 9.959 -5.120 1.00 91.31 107 TYR A CA 1
ATOM 854 C C . TYR A 1 107 ? -7.271 9.547 -6.525 1.00 91.31 107 TYR A C 1
ATOM 856 O O . TYR A 1 107 ? -6.666 10.369 -7.214 1.00 91.31 107 TYR A O 1
ATOM 864 N N . ILE A 1 108 ? -7.605 8.324 -6.955 1.00 88.44 108 ILE A N 1
ATOM 865 C CA . ILE A 1 108 ? -7.242 7.719 -8.248 1.00 88.44 108 ILE A CA 1
ATOM 866 C C . ILE A 1 108 ? -7.842 8.477 -9.429 1.00 88.44 108 ILE A C 1
ATOM 868 O O . ILE A 1 108 ? -7.159 8.655 -10.438 1.00 88.44 108 ILE A O 1
ATOM 872 N N . ASP A 1 109 ? -9.084 8.952 -9.316 1.00 86.31 109 ASP A N 1
ATOM 873 C CA . ASP A 1 109 ? -9.786 9.632 -10.409 1.00 86.31 109 ASP A CA 1
ATOM 874 C C . ASP A 1 109 ? -9.061 10.907 -10.882 1.00 86.31 109 ASP A C 1
ATOM 876 O O . ASP A 1 109 ? -9.202 11.285 -12.050 1.00 86.31 109 ASP A O 1
ATOM 880 N N . ARG A 1 110 ? -8.226 11.510 -10.019 1.00 89.06 110 ARG A N 1
ATOM 881 C CA . ARG A 1 110 ? -7.383 12.682 -10.325 1.00 89.06 110 ARG A CA 1
ATOM 882 C C . ARG A 1 110 ? -6.176 12.372 -11.212 1.00 89.06 110 ARG A C 1
ATOM 884 O O . ARG A 1 110 ? -5.574 13.314 -11.725 1.00 89.06 110 ARG A O 1
ATOM 891 N N . TYR A 1 111 ? -5.802 11.102 -11.362 1.00 85.94 111 TYR A N 1
ATOM 892 C CA . TYR A 1 111 ? -4.598 10.687 -12.081 1.00 85.94 111 TYR A CA 1
ATOM 893 C C . TYR A 1 111 ? -4.920 10.071 -13.443 1.00 85.94 111 TYR A C 1
ATOM 895 O O . TYR A 1 111 ? -5.964 9.440 -13.631 1.00 85.94 111 TYR A O 1
ATOM 903 N N . ASP A 1 112 ? -4.025 10.287 -14.403 1.00 82.44 112 ASP A N 1
ATOM 904 C CA . ASP A 1 112 ? -4.053 9.634 -15.703 1.00 82.44 112 ASP A CA 1
ATOM 905 C C . ASP A 1 112 ? -3.456 8.227 -15.590 1.00 82.44 112 ASP A C 1
ATOM 907 O O . ASP A 1 112 ? -2.321 8.045 -15.148 1.00 82.44 112 ASP A O 1
ATOM 911 N N . HIS A 1 113 ? -4.235 7.237 -16.019 1.00 75.75 113 HIS A N 1
ATOM 912 C CA . HIS A 1 113 ? -3.877 5.817 -15.993 1.00 75.75 113 HIS A CA 1
ATOM 913 C C . HIS A 1 113 ? -3.512 5.281 -17.382 1.00 75.75 113 HIS A C 1
ATOM 915 O O . HIS A 1 113 ? -3.228 4.095 -17.517 1.00 75.75 113 HIS A O 1
ATOM 921 N N . SER A 1 114 ? -3.517 6.133 -18.415 1.00 68.00 114 SER A N 1
ATOM 922 C CA . SER A 1 114 ? -3.263 5.749 -19.810 1.00 68.00 114 SER A CA 1
ATOM 923 C C . SER A 1 114 ? -1.825 5.277 -20.065 1.00 68.00 114 SER A C 1
ATOM 925 O O . SER A 1 114 ? -1.609 4.392 -20.889 1.00 68.00 114 SER A O 1
ATOM 927 N N . ALA A 1 115 ? -0.847 5.827 -19.339 1.00 54.94 115 ALA A N 1
ATOM 928 C CA . ALA A 1 115 ? 0.574 5.510 -19.504 1.00 54.94 115 ALA A CA 1
ATOM 929 C C . ALA A 1 115 ? 1.061 4.332 -18.633 1.00 54.94 115 ALA A C 1
ATOM 931 O O . ALA A 1 115 ? 2.096 3.733 -18.927 1.00 54.94 115 ALA A O 1
ATOM 932 N N . ASN A 1 116 ? 0.318 3.956 -17.585 1.00 53.00 116 ASN A N 1
ATOM 933 C CA . ASN A 1 116 ? 0.708 2.892 -16.653 1.00 53.00 116 ASN A CA 1
ATOM 934 C C . ASN A 1 116 ? 0.114 1.537 -17.065 1.00 53.00 116 ASN A C 1
ATOM 936 O O . ASN A 1 116 ? -0.761 0.975 -16.411 1.00 53.00 116 ASN A O 1
ATOM 940 N N . ASN A 1 117 ? 0.650 0.981 -18.151 1.00 43.78 117 ASN A N 1
ATOM 941 C CA . ASN A 1 117 ? 0.178 -0.252 -18.795 1.00 43.78 117 ASN A CA 1
ATOM 942 C C . ASN A 1 117 ? 0.346 -1.561 -17.989 1.00 43.78 117 ASN A C 1
ATOM 944 O O . ASN A 1 117 ? 0.049 -2.631 -18.515 1.00 43.78 117 ASN A O 1
ATOM 948 N N . VAL A 1 118 ? 0.842 -1.533 -16.745 1.00 43.59 118 VAL A N 1
ATOM 949 C CA . VAL A 1 118 ? 1.265 -2.767 -16.042 1.00 43.59 118 VAL A CA 1
ATOM 950 C C . VAL A 1 118 ? 0.738 -2.881 -14.604 1.00 43.59 118 VAL A C 1
ATOM 952 O O . VAL A 1 118 ? 0.931 -3.908 -13.956 1.00 43.59 118 VAL A O 1
ATOM 955 N N . ILE A 1 119 ? 0.071 -1.857 -14.059 1.00 47.66 119 ILE A N 1
ATOM 956 C CA . ILE A 1 119 ? -0.198 -1.806 -12.614 1.00 47.66 119 ILE A CA 1
ATOM 957 C C . ILE A 1 119 ? -1.621 -1.330 -12.355 1.00 47.66 119 ILE A C 1
ATOM 959 O O . ILE A 1 119 ? -1.862 -0.165 -12.057 1.00 47.66 119 ILE A O 1
ATOM 963 N N . TYR A 1 120 ? -2.571 -2.257 -12.415 1.00 52.09 120 TYR A N 1
ATOM 964 C CA . TYR A 1 120 ? -3.830 -2.046 -11.715 1.00 52.09 120 TYR A CA 1
ATOM 965 C C . TYR A 1 120 ? -3.636 -2.428 -10.247 1.00 52.09 120 TYR A C 1
ATOM 967 O O . TYR A 1 120 ? -3.364 -3.583 -9.909 1.00 52.09 120 TYR A O 1
ATOM 975 N N . MET A 1 121 ? -3.768 -1.439 -9.362 1.00 50.50 121 MET A N 1
ATOM 976 C CA . MET A 1 121 ? -4.075 -1.706 -7.963 1.00 50.50 121 MET A CA 1
ATOM 977 C C . MET A 1 121 ? -5.440 -2.376 -7.892 1.00 50.50 121 ME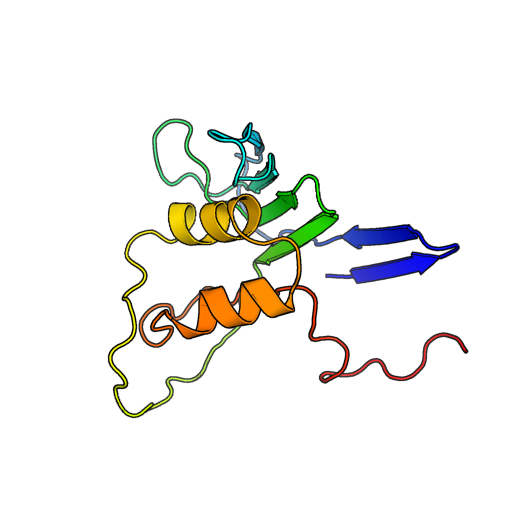T A C 1
ATOM 979 O O . MET A 1 121 ? -6.428 -1.816 -8.370 1.00 50.50 121 MET A O 1
ATOM 983 N N . ILE A 1 122 ? -5.523 -3.525 -7.228 1.00 50.22 122 ILE A N 1
ATOM 984 C CA . ILE A 1 122 ? -6.805 -3.943 -6.678 1.00 50.22 122 ILE A CA 1
ATOM 985 C C . ILE A 1 122 ? -6.957 -3.184 -5.369 1.00 50.22 122 ILE A C 1
ATOM 987 O O . ILE A 1 122 ? -6.435 -3.577 -4.325 1.00 50.22 122 ILE A O 1
ATOM 991 N N . LEU A 1 123 ? -7.656 -2.058 -5.458 1.00 48.59 123 LEU A N 1
ATOM 992 C CA . LEU A 1 123 ? -8.300 -1.473 -4.298 1.00 48.59 123 LEU A CA 1
ATOM 993 C C . LEU A 1 123 ? -9.507 -2.324 -3.966 1.00 48.59 123 LEU A C 1
ATOM 995 O O . LEU A 1 123 ? -10.275 -2.707 -4.850 1.00 48.59 123 LEU A O 1
ATOM 999 N N . ILE A 1 124 ? -9.654 -2.648 -2.691 1.00 47.75 124 ILE A N 1
ATOM 1000 C CA . ILE A 1 124 ? -10.714 -3.518 -2.200 1.00 47.75 124 ILE A CA 1
ATOM 1001 C C . ILE A 1 124 ? -12.056 -2.778 -2.248 1.00 47.75 124 ILE A C 1
ATOM 1003 O O . ILE A 1 124 ? -12.579 -2.416 -1.217 1.00 47.75 124 ILE A O 1
ATOM 1007 N N . VAL A 1 125 ? -12.639 -2.593 -3.432 1.00 41.56 125 VAL A N 1
ATOM 1008 C CA . VAL A 1 125 ? -14.085 -2.689 -3.703 1.00 41.56 125 VAL A CA 1
ATOM 1009 C C . VAL A 1 125 ? -14.193 -3.116 -5.167 1.00 41.56 125 VAL A C 1
ATOM 1011 O O . VAL A 1 125 ? -14.020 -2.307 -6.075 1.00 41.56 125 VAL A O 1
ATOM 1014 N N . GLY A 1 126 ? -14.426 -4.409 -5.417 1.00 34.34 126 GLY A N 1
ATOM 1015 C CA . GLY A 1 126 ? -14.485 -4.899 -6.797 1.00 34.34 126 GLY A CA 1
ATOM 1016 C C . GLY A 1 126 ? -14.780 -6.378 -7.031 1.00 34.34 126 GLY A C 1
ATOM 1017 O O . GLY A 1 126 ? -15.181 -6.717 -8.137 1.00 34.34 126 GLY A O 1
ATOM 1018 N N . PHE A 1 127 ? -14.718 -7.259 -6.028 1.00 38.62 127 PHE A N 1
ATOM 1019 C CA . PHE A 1 127 ?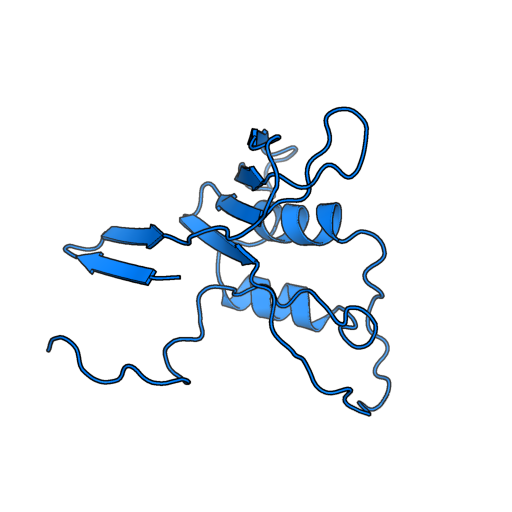 -15.282 -8.617 -6.163 1.00 38.62 127 PHE A CA 1
ATOM 1020 C C . PHE A 1 127 ? -16.814 -8.650 -5.989 1.00 38.62 127 PHE A C 1
ATOM 1022 O O . PHE A 1 127 ? -17.383 -9.667 -5.624 1.00 38.62 127 PHE A O 1
ATOM 1029 N N . GLY A 1 128 ? -17.495 -7.535 -6.271 1.00 37.38 128 GLY A N 1
ATOM 1030 C CA . GLY A 1 128 ? -18.929 -7.529 -6.568 1.00 37.38 128 GLY A CA 1
ATOM 1031 C C . GLY A 1 128 ? -19.236 -7.621 -8.068 1.00 37.38 128 GLY A C 1
ATOM 1032 O O . GLY A 1 128 ? -20.391 -7.811 -8.425 1.00 37.38 128 GLY A O 1
ATOM 1033 N N . TYR A 1 129 ? -18.238 -7.475 -8.955 1.00 40.34 129 TYR A N 1
ATOM 1034 C CA . TYR A 1 129 ? -18.494 -7.360 -10.400 1.00 40.34 129 TYR A CA 1
ATOM 1035 C C . TYR A 1 129 ? -17.805 -8.419 -11.275 1.00 40.34 129 TYR A C 1
ATOM 1037 O O . TYR A 1 129 ? -18.092 -8.503 -12.463 1.00 40.34 129 TYR A O 1
ATOM 1045 N N . TRP A 1 130 ? -16.950 -9.275 -10.710 1.00 36.19 130 TRP A N 1
ATOM 1046 C CA . TRP A 1 130 ? -16.413 -10.450 -11.406 1.00 36.19 130 TRP A CA 1
ATOM 1047 C C . TRP A 1 130 ? -16.508 -11.682 -10.500 1.00 36.19 130 TRP A C 1
ATOM 1049 O O . TRP A 1 130 ? -15.583 -12.000 -9.761 1.00 36.19 130 TRP A O 1
ATOM 1059 N N . GLY A 1 131 ? -17.671 -12.338 -10.562 1.00 35.47 131 GLY A N 1
ATOM 1060 C CA . GLY A 1 131 ? -17.840 -13.768 -10.292 1.00 35.47 131 GLY A CA 1
ATOM 1061 C C . GLY A 1 131 ? -17.526 -14.262 -8.881 1.00 35.47 131 GLY A C 1
ATOM 1062 O O . GLY A 1 131 ? -16.605 -15.051 -8.724 1.00 35.47 131 GLY A O 1
ATOM 1063 N N . LEU A 1 132 ? -18.313 -13.843 -7.888 1.00 35.62 132 LEU A N 1
ATOM 1064 C CA . LEU A 1 132 ? -18.655 -14.639 -6.697 1.00 35.62 132 LEU A CA 1
ATOM 1065 C C . LEU A 1 132 ? -19.830 -13.959 -5.976 1.00 35.62 132 LEU A C 1
ATOM 1067 O O . LEU A 1 132 ? -19.733 -13.479 -4.851 1.00 35.62 132 LEU A O 1
ATOM 1071 N N . PHE A 1 133 ? -20.963 -13.896 -6.680 1.00 38.19 133 PHE A N 1
ATOM 1072 C CA . PHE A 1 133 ? -22.227 -14.154 -5.997 1.00 38.19 133 PHE A CA 1
ATOM 1073 C C . PHE A 1 133 ? -22.144 -15.595 -5.469 1.00 38.19 133 PHE A C 1
ATOM 1075 O O . PHE A 1 133 ? -21.634 -16.469 -6.168 1.00 38.19 133 PHE A O 1
ATOM 1082 N N . ASP A 1 134 ? -22.624 -15.806 -4.250 1.00 42.25 134 ASP A N 1
ATOM 1083 C CA . ASP A 1 134 ? -22.854 -17.114 -3.632 1.00 42.25 134 ASP A CA 1
ATOM 1084 C C . ASP A 1 134 ? -21.627 -17.945 -3.244 1.00 42.25 134 ASP A C 1
ATOM 1086 O O . ASP A 1 134 ? -21.352 -18.978 -3.843 1.00 42.25 134 ASP A O 1
ATOM 1090 N N . ILE A 1 135 ? -20.990 -17.594 -2.122 1.00 33.31 135 ILE A N 1
ATOM 1091 C CA . ILE A 1 135 ? -20.661 -18.610 -1.108 1.00 33.31 135 ILE A CA 1
ATOM 1092 C C . ILE A 1 135 ? -21.028 -18.024 0.265 1.00 33.31 135 ILE A C 1
ATOM 1094 O O . ILE A 1 135 ? -20.264 -17.254 0.840 1.00 33.31 135 ILE A O 1
ATOM 1098 N N . LEU A 1 136 ? -22.201 -18.447 0.756 1.00 30.11 136 LEU A N 1
ATOM 1099 C CA . LEU A 1 136 ? -22.758 -18.304 2.113 1.00 30.11 136 LEU A CA 1
ATOM 1100 C C . LEU A 1 136 ? -23.590 -17.037 2.397 1.00 30.11 136 LEU A C 1
ATOM 1102 O O . LEU A 1 136 ? -23.131 -16.090 3.033 1.00 30.11 136 LEU A O 1
ATOM 1106 N N . ASN A 1 137 ? -24.861 -17.097 1.978 1.00 36.62 137 ASN A N 1
ATOM 1107 C CA . ASN A 1 137 ? -25.951 -16.913 2.948 1.00 36.62 137 ASN A CA 1
ATOM 1108 C C . ASN A 1 137 ? -26.019 -18.143 3.860 1.00 36.62 137 ASN A C 1
ATOM 1110 O O . ASN A 1 137 ? -25.773 -19.255 3.333 1.00 36.62 137 ASN A O 1
#